Protein AF-A0A8J8N9Q5-F1 (afdb_monomer_lite)

Organism: Halteria grandinella (NCBI:txid5974)

Foldseek 3Di:
DDDDDDDPVPDDPDPVVVVCQQPDWDQDPQRDIGRSVCVVVCLVVVVRPPNVVVVVVVCVVVVQDPVNPPDPPPLAWAAAQVDGDTRAGLVRNLVCCVPPPAQDWAFARNLCPDPPRDRPDIDSGNNVCSVPVVVDDPVVVVPPPPPPVVVVVVVVCVVVPPD

Secondary structure (DSSP, 8-state):
---PPP-GGG----HHHHHHHHH-EEE-TTS-EEEGGGHHHHHHTS--HHHHHHHHHHHHHH---TTT------SS-B--TTSS---B-HHHHHHHHHHH-TT--EE-HHHHHSTT--TT-EES-HHHHHHHHSSS-HHHHTT--SSHHHHHHHHHHHHTT--

InterPro domains:
  IPR008598 Di19, zinc-binding domain [PF05605] (77-135)
  IPR013087 Zinc finger C2H2-type [PS50157] (78-106)
  IPR051438 RNF E3 ubiquitin-protein ligase [PTHR46016] (1-159)

Sequence (163 aa):
MCRIEYKEDQVVPDKDLLSAISSAVYKCQCSKTIPLADYNTHLESGQCTAHKAALQQAIKKVAVKPEEVKKTVNRSTFACPMCSEKNMERKGLLEHVRKKHKGKPAVCPICVVQAYGDPNYVSQNLSSHLDLRHKFDLDTVAQNDEGDDEQLNEAIMRSLGFK

Structure (mmCIF, N/CA/C/O backbone):
data_AF-A0A8J8N9Q5-F1
#
_entry.id   AF-A0A8J8N9Q5-F1
#
loop_
_atom_site.group_PDB
_atom_site.id
_atom_site.type_symbol
_atom_site.label_atom_id
_atom_site.label_alt_id
_atom_site.label_comp_id
_atom_site.label_asym_id
_atom_site.label_entity_id
_atom_site.label_seq_id
_atom_site.pdbx_PDB_ins_code
_atom_site.Cartn_x
_atom_site.Cartn_y
_atom_site.Cartn_z
_atom_site.occupancy
_atom_site.B_iso_or_equiv
_atom_site.auth_seq_id
_atom_site.auth_comp_id
_atom_site.auth_asym_id
_atom_site.auth_atom_id
_atom_site.pdbx_PDB_model_num
ATOM 1 N N . MET A 1 1 ? 40.426 -11.597 -1.210 1.00 47.84 1 MET A N 1
ATOM 2 C CA . MET A 1 1 ? 40.325 -10.127 -1.333 1.00 47.84 1 MET A CA 1
ATOM 3 C C . MET A 1 1 ? 40.394 -9.749 -2.809 1.00 47.84 1 MET A C 1
ATOM 5 O O . MET A 1 1 ? 41.490 -9.601 -3.319 1.00 47.84 1 MET A O 1
ATOM 9 N N . CYS A 1 2 ? 39.258 -9.644 -3.504 1.00 56.09 2 CYS A N 1
ATOM 10 C CA . CYS A 1 2 ? 39.184 -9.120 -4.881 1.00 56.09 2 CYS A CA 1
ATOM 11 C C . CYS A 1 2 ? 37.829 -8.426 -5.096 1.00 56.09 2 CYS A C 1
ATOM 13 O O . CYS A 1 2 ? 37.039 -8.839 -5.938 1.00 56.09 2 CYS A O 1
ATOM 15 N N . ARG A 1 3 ? 37.518 -7.399 -4.301 1.00 58.22 3 ARG A N 1
ATOM 16 C CA . ARG A 1 3 ? 36.407 -6.492 -4.606 1.00 58.22 3 ARG A CA 1
ATOM 17 C C . ARG A 1 3 ? 37.010 -5.103 -4.709 1.00 58.22 3 ARG A C 1
ATOM 19 O O . ARG A 1 3 ? 37.358 -4.506 -3.700 1.00 58.22 3 ARG A O 1
ATOM 26 N N . ILE A 1 4 ? 37.268 -4.680 -5.940 1.00 71.44 4 ILE A N 1
ATOM 27 C CA . ILE A 1 4 ? 37.736 -3.326 -6.223 1.00 71.44 4 ILE A CA 1
ATOM 28 C C . ILE A 1 4 ? 36.528 -2.418 -6.019 1.00 71.44 4 ILE A C 1
ATOM 30 O O . ILE A 1 4 ? 35.453 -2.690 -6.554 1.00 71.44 4 ILE A O 1
ATOM 34 N N . GLU A 1 5 ? 36.689 -1.390 -5.194 1.00 69.75 5 GLU A N 1
ATOM 35 C CA . GLU A 1 5 ? 35.635 -0.412 -4.953 1.00 69.75 5 GLU A CA 1
ATOM 36 C C . GLU A 1 5 ? 35.366 0.375 -6.238 1.00 69.75 5 GLU A C 1
ATOM 38 O O . GLU A 1 5 ? 36.285 0.915 -6.858 1.00 69.75 5 GLU A O 1
ATOM 43 N N . TYR A 1 6 ? 34.103 0.396 -6.660 1.00 76.56 6 TYR A N 1
ATOM 44 C CA . TYR A 1 6 ? 33.664 1.134 -7.838 1.00 76.56 6 TYR A CA 1
ATOM 45 C C . TYR A 1 6 ? 33.750 2.638 -7.555 1.00 76.56 6 TYR A C 1
ATOM 47 O O . TYR A 1 6 ? 33.108 3.135 -6.632 1.00 76.56 6 TYR A O 1
ATOM 55 N N . LYS A 1 7 ? 34.557 3.358 -8.341 1.00 78.19 7 LYS A N 1
ATOM 56 C CA . LYS A 1 7 ? 34.724 4.814 -8.253 1.00 78.19 7 LYS A CA 1
ATOM 57 C C . LYS A 1 7 ? 34.111 5.466 -9.489 1.00 78.19 7 LYS A C 1
ATOM 59 O O . LYS A 1 7 ? 34.678 5.355 -10.572 1.00 78.19 7 LYS A 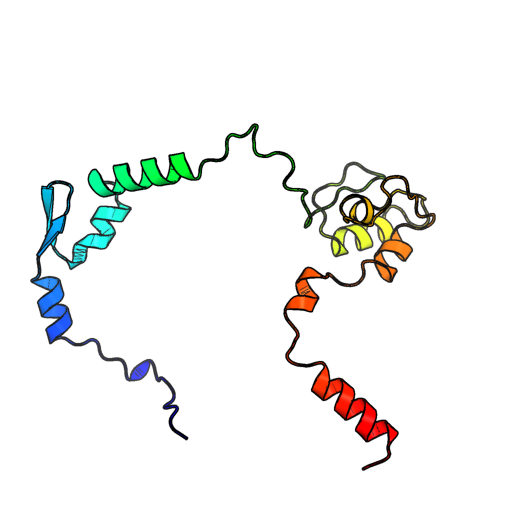O 1
ATOM 64 N N . GLU A 1 8 ? 32.984 6.160 -9.317 1.00 72.00 8 GLU A N 1
ATOM 65 C CA . GLU A 1 8 ? 32.259 6.850 -10.404 1.00 72.00 8 GLU A CA 1
ATOM 66 C C . GLU A 1 8 ? 33.138 7.837 -11.190 1.00 72.00 8 GLU A C 1
ATOM 68 O O . GLU A 1 8 ? 33.017 7.925 -12.406 1.00 72.00 8 GLU A O 1
ATOM 73 N N . ASP A 1 9 ? 34.084 8.505 -10.524 1.00 75.81 9 ASP A N 1
ATOM 74 C CA . ASP A 1 9 ? 35.013 9.476 -11.131 1.00 75.81 9 ASP A CA 1
ATOM 75 C C . ASP A 1 9 ? 35.962 8.864 -12.183 1.00 75.81 9 ASP A C 1
ATOM 77 O O . ASP A 1 9 ? 36.498 9.561 -13.040 1.00 75.81 9 ASP A O 1
ATOM 81 N N . GLN A 1 10 ? 36.152 7.541 -12.162 1.00 70.12 10 GLN A N 1
ATOM 82 C CA . GLN A 1 10 ? 37.011 6.832 -13.118 1.00 70.12 10 GLN A CA 1
ATOM 83 C C . GLN A 1 10 ? 36.242 6.274 -14.321 1.00 70.12 10 GLN A C 1
ATOM 85 O O . GLN A 1 10 ? 36.842 5.675 -15.217 1.00 70.12 10 GLN A O 1
ATOM 90 N N . VAL A 1 11 ? 34.921 6.460 -14.362 1.00 74.00 11 VAL A N 1
ATOM 91 C CA . VAL A 1 11 ? 34.073 5.976 -15.450 1.00 74.00 11 VAL A CA 1
ATOM 92 C C . VAL A 1 11 ? 34.104 6.987 -16.588 1.00 74.00 11 VAL A C 1
ATOM 94 O O . VAL A 1 11 ? 33.295 7.909 -16.668 1.00 74.00 11 VAL A O 1
ATOM 97 N N . VAL A 1 12 ? 35.064 6.810 -17.492 1.00 77.69 12 VAL A N 1
ATOM 98 C CA . VAL A 1 12 ? 35.107 7.565 -18.744 1.00 77.69 12 VAL A CA 1
ATOM 99 C C . VAL A 1 12 ? 34.248 6.865 -19.800 1.00 77.69 12 VAL A C 1
ATOM 101 O O . VAL A 1 12 ? 34.407 5.662 -20.017 1.00 77.69 12 VAL A O 1
ATOM 104 N N . PRO A 1 13 ? 33.328 7.577 -20.471 1.00 76.25 13 PRO A N 1
ATOM 105 C CA . PRO A 1 13 ? 32.555 6.983 -21.546 1.00 76.25 13 PRO A CA 1
ATOM 106 C C . PRO A 1 13 ? 33.467 6.659 -22.732 1.00 76.25 13 PRO A C 1
ATOM 108 O O . PRO A 1 13 ? 34.245 7.500 -23.194 1.00 76.25 13 PRO A O 1
ATOM 111 N N . ASP A 1 14 ? 33.356 5.428 -23.225 1.00 85.25 14 ASP A N 1
ATOM 112 C CA . ASP A 1 14 ? 34.148 4.952 -24.351 1.00 85.25 14 ASP A CA 1
ATOM 113 C C . ASP A 1 14 ? 33.739 5.689 -25.636 1.00 85.25 14 ASP A C 1
ATOM 115 O O . ASP A 1 14 ? 32.609 5.586 -26.120 1.00 85.25 14 ASP A O 1
ATOM 119 N N . LYS A 1 15 ? 34.658 6.508 -26.158 1.00 84.81 15 LYS A N 1
ATOM 120 C CA . LYS A 1 15 ? 34.389 7.388 -27.303 1.00 84.81 15 LYS A CA 1
ATOM 121 C C . LYS A 1 15 ? 34.159 6.609 -28.594 1.00 84.81 15 LYS A C 1
ATOM 123 O O . LYS A 1 15 ? 33.398 7.075 -29.440 1.00 84.81 15 LYS A O 1
ATOM 128 N N . ASP A 1 16 ? 34.804 5.455 -28.741 1.00 86.19 16 ASP A N 1
ATOM 129 C CA . ASP A 1 16 ? 34.664 4.607 -29.922 1.00 86.19 16 ASP A CA 1
ATOM 130 C C . ASP A 1 16 ? 33.277 3.953 -29.935 1.00 86.19 16 ASP A C 1
ATOM 132 O O . ASP A 1 16 ? 32.538 4.072 -30.913 1.00 86.19 16 ASP A O 1
ATOM 136 N N . LEU A 1 17 ? 32.845 3.418 -28.787 1.00 82.81 17 LEU A N 1
ATOM 137 C CA . LEU A 1 17 ? 31.501 2.881 -28.594 1.00 82.81 17 LEU A CA 1
ATOM 138 C C . LEU A 1 17 ? 30.411 3.943 -28.795 1.00 82.81 17 LEU A C 1
ATOM 140 O O . LEU A 1 17 ? 29.417 3.680 -29.472 1.00 82.81 17 LEU A O 1
ATOM 144 N N . LEU A 1 18 ? 30.581 5.151 -28.249 1.00 82.81 18 LEU A N 1
ATOM 145 C CA . LEU A 1 18 ? 29.629 6.248 -28.461 1.00 82.81 18 LEU A CA 1
ATOM 146 C C . LEU A 1 18 ? 29.538 6.654 -29.938 1.00 82.81 18 LEU A C 1
ATOM 148 O O . LEU A 1 18 ? 28.441 6.902 -30.441 1.00 82.81 18 LEU A O 1
ATOM 152 N N . SER A 1 19 ? 30.671 6.688 -30.643 1.00 83.38 19 SER A N 1
ATOM 153 C CA . SER A 1 19 ? 30.718 6.963 -32.082 1.00 83.38 19 SER A CA 1
ATOM 154 C C . SER A 1 19 ? 30.010 5.867 -32.888 1.00 83.38 19 SER A C 1
ATOM 156 O O . SER A 1 19 ? 29.210 6.162 -33.782 1.00 83.38 19 SER A O 1
ATOM 158 N N . ALA A 1 20 ? 30.226 4.600 -32.520 1.00 85.88 20 ALA A N 1
ATOM 159 C CA . ALA A 1 20 ? 29.567 3.453 -33.132 1.00 85.88 20 ALA A CA 1
ATOM 160 C C . ALA A 1 20 ? 28.046 3.471 -32.909 1.00 85.88 20 ALA A C 1
ATOM 162 O O . ALA A 1 20 ? 27.294 3.259 -33.857 1.00 85.88 20 ALA A O 1
ATOM 163 N N . ILE A 1 21 ? 27.575 3.788 -31.697 1.00 85.19 21 ILE A N 1
ATOM 164 C CA . ILE A 1 21 ? 26.140 3.911 -31.387 1.00 85.19 21 ILE A CA 1
ATOM 165 C C . ILE A 1 21 ? 25.509 5.084 -32.146 1.00 85.19 21 ILE A C 1
ATOM 167 O O . ILE A 1 21 ? 24.409 4.943 -32.677 1.00 85.19 21 ILE A O 1
ATOM 171 N N . SER A 1 22 ? 26.206 6.220 -32.234 1.00 82.38 22 SER A N 1
ATOM 172 C CA . SER A 1 22 ? 25.743 7.405 -32.972 1.00 82.38 22 SER A CA 1
ATOM 173 C C . SER A 1 22 ? 25.606 7.139 -34.476 1.00 82.38 22 SER A C 1
ATOM 175 O O . SER A 1 22 ? 24.668 7.602 -35.121 1.00 82.38 22 SER A O 1
ATOM 177 N N . SER A 1 23 ? 26.518 6.339 -35.032 1.00 85.50 23 SER A N 1
ATOM 178 C CA . SER A 1 23 ? 26.547 6.003 -36.461 1.00 85.50 23 SER A CA 1
ATOM 179 C C . SER A 1 23 ? 25.661 4.802 -36.821 1.00 85.50 23 SER A C 1
ATOM 181 O O . SER A 1 23 ? 25.362 4.579 -37.996 1.00 85.50 23 SER A O 1
ATOM 183 N N . ALA A 1 24 ? 25.252 4.001 -35.834 1.00 91.12 24 ALA A N 1
ATOM 184 C CA . ALA A 1 24 ? 24.448 2.807 -36.041 1.00 91.12 24 ALA A CA 1
ATOM 185 C C . ALA A 1 24 ? 22.968 3.141 -36.259 1.00 91.12 24 ALA A C 1
ATOM 187 O O . ALA A 1 24 ? 22.381 4.006 -35.607 1.00 91.12 24 ALA A O 1
ATOM 188 N N . VAL A 1 25 ? 22.332 2.378 -37.147 1.00 92.19 25 VAL A N 1
ATOM 189 C CA . VAL A 1 25 ? 20.894 2.462 -37.414 1.00 92.19 25 VAL A CA 1
ATOM 190 C C . VAL A 1 25 ? 20.191 1.186 -36.978 1.00 92.19 25 VAL A C 1
ATOM 192 O O . VAL A 1 25 ? 20.682 0.074 -37.172 1.00 92.19 25 VAL A O 1
ATOM 195 N N . TYR A 1 26 ? 19.004 1.350 -36.409 1.00 88.62 26 TYR A N 1
ATOM 196 C CA . TYR A 1 26 ? 18.135 0.278 -35.968 1.00 88.62 26 TYR A CA 1
ATOM 197 C C . TYR A 1 26 ? 16.901 0.175 -36.865 1.00 88.62 26 TYR A C 1
ATOM 199 O O . TYR A 1 26 ? 16.180 1.149 -37.102 1.00 88.62 26 TYR A O 1
ATOM 207 N N . LYS A 1 27 ? 16.628 -1.041 -37.342 1.00 90.62 27 LYS A N 1
ATOM 208 C CA . LYS A 1 27 ? 15.424 -1.354 -38.111 1.00 90.62 27 LYS A CA 1
ATOM 209 C C . LYS A 1 27 ? 14.361 -1.924 -37.181 1.00 90.62 27 LYS A C 1
ATOM 211 O O . LYS A 1 27 ? 14.454 -3.068 -36.742 1.00 90.62 27 LYS A O 1
ATOM 216 N N . CYS A 1 28 ? 13.331 -1.132 -36.910 1.00 86.44 28 CYS A N 1
ATOM 217 C CA . CYS A 1 28 ? 12.226 -1.551 -36.062 1.00 86.44 28 CYS A CA 1
ATOM 218 C C . CYS A 1 28 ? 11.223 -2.428 -36.832 1.00 86.44 28 CYS A C 1
ATOM 220 O O . CYS A 1 28 ? 11.001 -2.260 -38.032 1.00 86.44 28 CYS A O 1
ATOM 222 N N . GLN A 1 29 ? 10.523 -3.309 -36.113 1.00 85.94 29 GLN A N 1
ATOM 223 C CA . GLN A 1 29 ? 9.420 -4.127 -36.638 1.00 85.94 29 GLN A CA 1
ATOM 224 C C . GLN A 1 29 ? 8.222 -3.300 -37.137 1.00 85.94 29 GLN A C 1
ATOM 226 O O . GLN A 1 29 ? 7.377 -3.813 -37.864 1.00 85.94 29 GLN A O 1
ATOM 231 N N . CYS A 1 30 ? 8.154 -2.005 -36.804 1.00 84.69 30 CYS A N 1
ATOM 232 C CA . CYS A 1 30 ? 7.184 -1.075 -37.387 1.00 84.69 30 CYS A CA 1
ATOM 233 C C . CYS A 1 30 ? 7.560 -0.592 -38.806 1.00 84.69 30 CYS A C 1
ATOM 235 O O . CYS A 1 30 ? 6.901 0.296 -39.339 1.00 84.69 30 CYS A O 1
ATOM 237 N N . SER A 1 31 ? 8.602 -1.172 -39.416 1.00 86.00 31 SER A N 1
ATOM 238 C CA . SER A 1 31 ? 9.161 -0.828 -40.737 1.00 86.00 31 SER A CA 1
ATOM 239 C C . SER A 1 31 ? 9.876 0.527 -40.824 1.00 86.00 31 SER A C 1
ATOM 241 O O . SER A 1 31 ? 10.288 0.925 -41.910 1.00 86.00 31 SER A O 1
ATOM 243 N N . LYS A 1 32 ? 10.077 1.221 -39.696 1.00 86.00 32 LYS A N 1
ATOM 244 C CA . LYS A 1 32 ? 10.885 2.448 -39.626 1.00 86.00 32 LYS A CA 1
ATOM 245 C C . LYS A 1 32 ? 12.349 2.114 -39.344 1.00 86.00 32 LYS A C 1
ATOM 247 O O . LYS A 1 32 ? 12.646 1.287 -38.479 1.00 86.00 32 LYS A O 1
ATOM 252 N N . THR A 1 33 ? 13.241 2.801 -40.046 1.00 90.75 33 THR A N 1
ATOM 253 C CA . THR A 1 33 ? 14.677 2.824 -39.756 1.00 90.75 33 THR A CA 1
ATOM 254 C C . THR A 1 33 ? 14.972 4.096 -38.977 1.00 90.75 33 THR A C 1
ATOM 256 O O . THR A 1 33 ? 14.642 5.183 -39.447 1.00 90.75 33 THR A O 1
ATOM 259 N N . ILE A 1 34 ? 15.545 3.959 -37.787 1.00 89.62 34 ILE A N 1
ATOM 260 C CA . ILE A 1 34 ? 15.866 5.072 -36.886 1.00 89.62 34 ILE A CA 1
ATOM 261 C C . ILE A 1 34 ? 17.325 4.964 -36.433 1.00 89.62 34 ILE A C 1
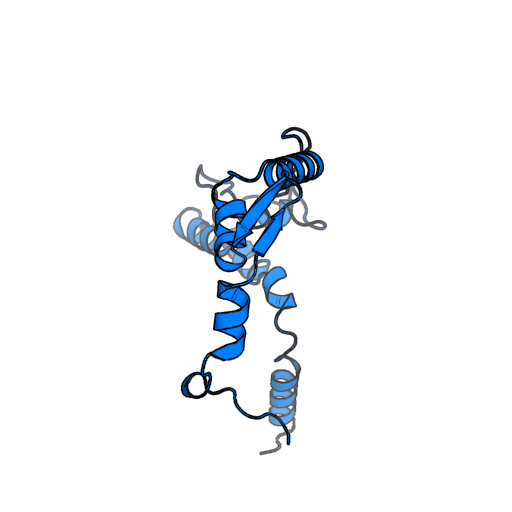ATOM 263 O O . ILE A 1 34 ? 17.858 3.854 -36.414 1.00 89.62 34 ILE A O 1
ATOM 267 N N . PRO A 1 35 ? 17.988 6.068 -36.062 1.00 91.00 35 PRO A N 1
ATOM 268 C CA . PRO A 1 35 ? 19.281 6.004 -35.390 1.00 91.00 35 PRO A CA 1
ATOM 269 C C . PRO A 1 35 ? 19.176 5.185 -34.101 1.00 91.00 35 PRO A C 1
ATOM 271 O O . PRO A 1 35 ? 18.159 5.243 -33.406 1.00 91.00 35 PRO A O 1
ATOM 274 N N . LEU A 1 36 ? 20.219 4.424 -33.765 1.00 88.75 36 LEU A N 1
ATOM 275 C CA . LEU A 1 36 ? 20.228 3.610 -32.548 1.00 88.75 36 LEU A CA 1
ATOM 276 C C . LEU A 1 36 ? 20.113 4.483 -31.285 1.00 88.75 36 LEU A C 1
ATOM 278 O O . LEU A 1 36 ? 19.460 4.078 -30.326 1.00 88.75 36 LEU A O 1
ATOM 282 N N . ALA A 1 37 ? 20.660 5.702 -31.318 1.00 87.00 37 ALA A N 1
ATOM 283 C CA . ALA A 1 37 ? 20.525 6.693 -30.250 1.00 87.00 37 ALA A CA 1
ATOM 284 C C . ALA A 1 37 ? 19.060 7.087 -29.956 1.00 87.00 37 ALA A C 1
ATOM 286 O O . ALA A 1 37 ? 18.698 7.292 -28.800 1.00 87.00 37 ALA A O 1
ATOM 287 N N . ASP A 1 38 ? 18.197 7.130 -30.977 1.00 89.38 38 ASP A N 1
ATOM 288 C CA . ASP A 1 38 ? 16.788 7.542 -30.866 1.00 89.38 38 ASP A CA 1
ATOM 289 C C . ASP A 1 38 ? 15.825 6.372 -30.607 1.00 89.38 38 ASP A C 1
ATOM 291 O O . ASP A 1 38 ? 14.602 6.546 -30.587 1.00 89.38 38 ASP A O 1
ATOM 295 N N . TYR A 1 39 ? 16.353 5.162 -30.408 1.00 89.38 39 TYR A N 1
ATOM 296 C CA . TYR A 1 39 ? 15.549 3.960 -30.202 1.00 89.38 39 TYR A CA 1
ATOM 297 C C . TYR A 1 39 ? 14.575 4.094 -29.023 1.00 89.38 39 TYR A C 1
ATOM 299 O O . TYR A 1 39 ? 13.385 3.826 -29.189 1.00 89.38 39 TYR A O 1
ATOM 307 N N . ASN A 1 40 ? 15.046 4.559 -27.861 1.00 90.19 40 ASN A N 1
ATOM 308 C CA . ASN A 1 40 ? 14.197 4.717 -26.673 1.00 90.19 40 ASN A CA 1
ATOM 309 C C . ASN A 1 40 ? 13.104 5.771 -26.906 1.00 90.19 40 ASN A C 1
ATOM 311 O O . ASN A 1 40 ? 11.922 5.480 -26.728 1.00 90.19 40 ASN A O 1
ATOM 315 N N . THR A 1 41 ? 13.467 6.927 -27.471 1.00 90.19 41 THR A N 1
ATOM 316 C CA . THR A 1 41 ? 12.525 7.993 -27.845 1.00 90.19 41 THR A CA 1
ATOM 317 C C . THR A 1 41 ? 11.447 7.497 -28.809 1.00 90.19 41 THR A C 1
ATOM 319 O O . THR A 1 41 ? 10.278 7.859 -28.688 1.00 90.19 41 THR A O 1
ATOM 322 N N . HIS A 1 42 ? 11.792 6.628 -29.759 1.00 89.44 42 HIS A N 1
ATOM 323 C CA . HIS A 1 42 ? 10.830 6.024 -30.679 1.00 89.44 42 HIS A CA 1
ATOM 324 C C . HIS A 1 42 ? 9.803 5.116 -29.974 1.00 89.44 42 HIS A C 1
ATOM 326 O O . HIS A 1 42 ? 8.637 5.073 -30.390 1.00 89.44 42 HIS A O 1
ATOM 332 N N . LEU A 1 43 ? 10.215 4.400 -28.920 1.00 87.88 43 LEU A N 1
ATOM 333 C CA . LEU A 1 43 ? 9.320 3.577 -28.103 1.00 87.88 43 LEU A CA 1
ATOM 334 C C . LEU A 1 43 ? 8.431 4.443 -27.201 1.00 87.88 43 LEU A C 1
ATOM 336 O O . LEU A 1 43 ? 7.211 4.266 -27.195 1.00 87.88 43 LEU A O 1
ATOM 340 N N . GLU A 1 44 ? 9.030 5.399 -26.492 1.00 86.81 44 GLU A N 1
ATOM 341 C CA . GLU A 1 44 ? 8.370 6.233 -25.479 1.00 86.81 44 GLU A CA 1
ATOM 342 C C . GLU A 1 44 ? 7.419 7.270 -26.087 1.00 86.81 44 GLU A C 1
ATOM 344 O O . GLU A 1 44 ? 6.329 7.501 -25.567 1.00 86.81 44 GLU A O 1
ATOM 349 N N . SER A 1 45 ? 7.765 7.844 -27.244 1.00 82.88 45 SER A N 1
ATOM 350 C CA . SER A 1 45 ? 6.915 8.813 -27.958 1.00 82.88 45 SER A CA 1
ATOM 351 C C . SER A 1 45 ? 5.638 8.199 -28.547 1.00 82.88 45 SER A C 1
ATOM 353 O O . SER A 1 45 ? 4.803 8.906 -29.115 1.00 82.88 45 SER A O 1
ATOM 355 N N . GLY A 1 46 ? 5.480 6.872 -28.475 1.00 79.25 46 GLY A N 1
ATOM 356 C CA . GLY A 1 46 ? 4.326 6.159 -29.022 1.00 79.25 46 GLY A CA 1
ATOM 357 C C . GLY A 1 46 ? 4.263 6.146 -30.556 1.00 79.25 46 GLY A C 1
ATOM 358 O O . GLY A 1 46 ? 3.260 5.704 -31.122 1.00 79.25 46 GLY A O 1
ATOM 359 N N . GLN A 1 47 ? 5.322 6.594 -31.243 1.00 78.12 47 GLN A N 1
ATOM 360 C CA . GLN A 1 47 ? 5.438 6.595 -32.706 1.00 78.12 47 GLN A CA 1
ATOM 361 C C . GLN A 1 47 ? 5.715 5.196 -33.292 1.00 78.12 47 GLN A C 1
ATOM 363 O O . GLN A 1 47 ? 5.647 5.011 -34.518 1.00 78.12 47 GLN A O 1
ATOM 368 N N . CYS A 1 48 ? 6.033 4.218 -32.439 1.00 87.94 48 CYS A N 1
ATOM 369 C CA . CYS A 1 48 ? 6.213 2.815 -32.791 1.00 87.94 48 CYS A CA 1
ATOM 370 C C . CYS A 1 48 ? 4.886 2.041 -32.761 1.00 87.94 48 CYS A C 1
ATOM 372 O O . CYS A 1 48 ? 4.368 1.697 -31.698 1.00 87.94 48 CYS A O 1
ATOM 374 N N . THR A 1 49 ? 4.348 1.695 -33.933 1.00 87.62 49 THR A N 1
ATOM 375 C CA . THR A 1 49 ? 3.110 0.900 -34.034 1.00 87.62 49 THR A CA 1
ATOM 376 C C . THR A 1 49 ? 3.296 -0.538 -33.549 1.00 87.62 49 THR A C 1
ATOM 378 O O . THR A 1 49 ? 2.402 -1.072 -32.895 1.00 87.62 49 THR A O 1
ATOM 381 N N . ALA A 1 50 ? 4.460 -1.145 -33.803 1.00 87.81 50 ALA A N 1
ATOM 382 C CA . ALA A 1 50 ? 4.780 -2.506 -33.369 1.00 87.81 50 ALA A CA 1
ATOM 383 C C . ALA A 1 50 ? 4.862 -2.613 -31.837 1.00 87.81 50 ALA A C 1
ATOM 385 O O . ALA A 1 50 ? 4.196 -3.458 -31.240 1.00 87.81 50 ALA A O 1
ATOM 386 N N . HIS A 1 51 ? 5.600 -1.706 -31.190 1.00 87.44 51 HIS A N 1
ATOM 387 C CA . HIS A 1 51 ? 5.710 -1.661 -29.732 1.00 87.44 51 HIS A CA 1
ATOM 388 C C . HIS A 1 51 ? 4.368 -1.328 -29.072 1.00 87.44 51 HIS A C 1
ATOM 390 O O . HIS A 1 51 ? 3.957 -2.007 -28.134 1.00 87.44 51 HIS A O 1
ATOM 396 N N . LYS A 1 52 ? 3.622 -0.356 -29.614 1.00 88.31 52 LYS A N 1
ATOM 397 C CA . LYS A 1 52 ? 2.283 -0.011 -29.119 1.00 88.31 52 LYS A CA 1
ATOM 398 C C . LYS A 1 52 ? 1.316 -1.194 -29.207 1.00 88.31 52 LYS A C 1
ATOM 400 O O . LYS A 1 52 ? 0.585 -1.452 -28.254 1.00 88.31 52 LYS A O 1
ATOM 405 N N . ALA A 1 53 ? 1.316 -1.933 -30.316 1.00 87.12 53 ALA A N 1
ATOM 406 C CA . ALA A 1 53 ? 0.476 -3.118 -30.479 1.00 87.12 53 ALA A CA 1
ATOM 407 C C . ALA A 1 53 ? 0.878 -4.253 -29.523 1.00 87.12 53 ALA A C 1
ATOM 409 O O . ALA A 1 53 ? 0.001 -4.920 -28.970 1.00 87.12 53 ALA A O 1
ATOM 410 N N . ALA A 1 54 ? 2.178 -4.463 -29.301 1.00 86.56 54 ALA A N 1
ATOM 411 C CA . ALA A 1 54 ? 2.680 -5.441 -28.338 1.00 86.56 54 ALA A CA 1
ATOM 412 C C . ALA A 1 54 ? 2.280 -5.073 -26.899 1.00 86.56 54 ALA A C 1
ATOM 414 O O . ALA A 1 54 ? 1.747 -5.912 -26.172 1.00 86.56 54 ALA A O 1
ATOM 415 N N . LEU A 1 55 ? 2.441 -3.802 -26.521 1.00 86.19 55 LEU A N 1
ATOM 416 C CA . LEU A 1 55 ? 2.063 -3.294 -25.205 1.00 86.19 55 LEU A CA 1
ATOM 417 C C . LEU A 1 55 ? 0.551 -3.405 -24.973 1.00 86.19 55 LEU A C 1
ATOM 419 O O . LEU A 1 55 ? 0.125 -3.894 -23.934 1.00 86.19 55 LEU A O 1
ATOM 423 N N . GLN A 1 56 ? -0.279 -3.041 -25.956 1.00 85.25 56 GLN A N 1
ATOM 424 C CA . GLN A 1 56 ? -1.736 -3.187 -25.855 1.00 85.25 56 GLN A CA 1
ATOM 425 C C . GLN A 1 56 ? -2.173 -4.645 -25.680 1.00 85.25 56 GLN A C 1
ATOM 427 O O . GLN A 1 56 ? -3.106 -4.925 -24.929 1.00 85.25 56 GLN A O 1
ATOM 432 N N . GLN A 1 57 ? -1.514 -5.583 -26.361 1.00 84.44 57 GLN A N 1
ATOM 433 C CA . GLN A 1 57 ? -1.785 -7.010 -26.190 1.00 84.44 57 GLN A CA 1
ATOM 434 C C . GLN A 1 57 ? -1.359 -7.506 -24.807 1.00 84.44 57 GLN A C 1
ATOM 436 O O . GLN A 1 57 ? -2.104 -8.259 -24.184 1.00 84.44 57 GLN A O 1
ATOM 441 N N . ALA A 1 58 ? -0.201 -7.070 -24.306 1.00 84.00 58 ALA A N 1
ATOM 442 C CA . ALA A 1 58 ? 0.254 -7.397 -22.959 1.00 84.00 58 ALA A CA 1
ATOM 443 C C . ALA A 1 58 ? -0.704 -6.842 -21.894 1.00 84.00 58 ALA A C 1
ATOM 445 O O . ALA A 1 58 ? -1.142 -7.587 -21.020 1.00 84.00 58 ALA A O 1
ATOM 446 N N . ILE A 1 59 ? -1.125 -5.580 -22.030 1.00 82.50 59 ILE A N 1
ATOM 447 C CA . ILE A 1 59 ? -2.113 -4.957 -21.142 1.00 82.50 59 ILE A CA 1
ATOM 448 C C . ILE A 1 59 ? -3.412 -5.758 -21.158 1.00 82.50 59 ILE A C 1
ATOM 450 O O . ILE A 1 59 ? -3.914 -6.080 -20.097 1.00 82.50 59 ILE A O 1
ATOM 454 N N . LYS A 1 60 ? -3.937 -6.161 -22.322 1.00 81.56 60 LYS A N 1
ATOM 455 C CA . LYS A 1 60 ? -5.162 -6.982 -22.392 1.00 81.56 60 LYS A CA 1
ATOM 456 C C . LYS A 1 60 ? -5.035 -8.342 -21.697 1.00 81.56 60 LYS A C 1
ATOM 458 O O . LYS A 1 60 ? -6.031 -8.836 -21.186 1.00 81.56 60 LYS A O 1
ATOM 463 N N . LYS A 1 61 ? -3.845 -8.950 -21.691 1.00 77.06 61 LYS A N 1
ATOM 464 C CA . LYS A 1 61 ? -3.592 -10.240 -21.024 1.00 77.06 61 LYS A CA 1
ATOM 465 C C . LYS A 1 61 ? -3.488 -10.111 -19.503 1.00 77.06 61 LYS A C 1
ATOM 467 O O . LYS A 1 61 ? -3.802 -11.064 -18.803 1.00 77.06 61 LYS A O 1
ATOM 472 N N . VAL A 1 62 ? -3.038 -8.956 -19.011 1.00 70.38 62 VAL A N 1
ATOM 473 C CA . VAL A 1 62 ? -2.854 -8.673 -17.574 1.00 70.38 62 VAL A CA 1
ATOM 474 C C . VAL A 1 62 ? -4.017 -7.852 -16.997 1.00 70.38 62 VAL A C 1
ATOM 476 O O . VAL A 1 62 ? -4.175 -7.770 -15.783 1.00 70.38 62 VAL A O 1
ATOM 479 N N . ALA A 1 63 ? -4.855 -7.257 -17.848 1.00 64.62 63 ALA A N 1
ATOM 480 C CA . ALA A 1 63 ? -6.030 -6.495 -17.457 1.00 64.62 63 ALA A CA 1
ATOM 481 C C . ALA A 1 63 ? -7.031 -7.417 -16.762 1.00 64.62 63 ALA A C 1
ATOM 483 O O . ALA A 1 63 ? -7.811 -8.129 -17.392 1.00 64.62 63 ALA A O 1
ATOM 484 N N . VAL A 1 64 ? -7.001 -7.377 -15.436 1.00 60.19 64 VAL A N 1
ATOM 485 C CA . VAL A 1 64 ? -8.005 -8.004 -14.589 1.00 60.19 64 VAL A CA 1
ATOM 486 C C . VAL A 1 64 ? -9.313 -7.242 -14.795 1.00 60.19 64 VAL A C 1
ATOM 488 O O . VAL A 1 64 ? -9.347 -6.014 -14.675 1.00 60.19 64 VAL A O 1
ATOM 491 N N . LYS A 1 65 ? -10.399 -7.945 -15.133 1.00 59.62 65 LYS A N 1
ATOM 492 C CA . LYS A 1 65 ? -11.726 -7.322 -15.216 1.00 59.62 65 LYS A CA 1
ATOM 493 C C . LYS A 1 65 ? -12.080 -6.728 -13.844 1.00 59.62 65 LYS A C 1
ATOM 495 O O . LYS A 1 65 ? -11.803 -7.376 -12.836 1.00 59.62 65 LYS A O 1
ATOM 500 N N . PRO A 1 66 ? -12.732 -5.553 -13.758 1.00 57.22 66 PRO A N 1
ATOM 501 C CA . PRO A 1 66 ? -13.101 -4.939 -12.473 1.00 57.22 66 PRO A CA 1
ATOM 502 C C . PRO A 1 66 ? -13.959 -5.858 -11.579 1.00 57.22 66 PRO A C 1
ATOM 504 O O . PRO A 1 66 ? -13.915 -5.771 -10.358 1.00 57.22 66 PRO A O 1
ATOM 507 N N . GLU A 1 67 ? -14.684 -6.788 -12.192 1.00 55.84 67 GLU A N 1
ATOM 508 C CA . GLU A 1 67 ? -15.506 -7.829 -11.564 1.00 55.84 67 GLU A CA 1
ATOM 509 C C . GLU A 1 67 ? -14.703 -9.049 -11.050 1.00 55.84 67 GLU A C 1
ATOM 511 O O . GLU A 1 67 ? -15.167 -9.767 -10.162 1.00 55.84 67 GLU A O 1
ATOM 516 N N . GLU A 1 68 ? -13.470 -9.246 -11.533 1.00 53.56 68 GLU A N 1
ATOM 517 C CA . GLU A 1 68 ? -12.508 -10.258 -11.063 1.00 53.56 68 GLU A CA 1
ATOM 518 C C . GLU A 1 68 ? -11.496 -9.699 -10.052 1.00 53.56 68 GLU A C 1
ATOM 520 O O . GLU A 1 68 ? -10.749 -10.464 -9.442 1.00 53.56 68 GLU A O 1
ATOM 525 N N . VAL A 1 69 ? -11.553 -8.393 -9.752 1.00 53.38 69 VAL A N 1
ATOM 526 C CA . VAL A 1 69 ? -10.987 -7.796 -8.526 1.00 53.38 69 VAL A CA 1
ATOM 527 C C . VAL A 1 69 ? -11.844 -8.228 -7.322 1.00 53.38 69 VAL A C 1
ATOM 529 O O . VAL A 1 69 ? -12.328 -7.439 -6.512 1.00 53.38 69 VAL A O 1
ATOM 532 N N . LYS A 1 70 ? -12.094 -9.534 -7.200 1.00 49.97 70 LYS A N 1
ATOM 533 C CA . LYS A 1 70 ? -12.686 -10.144 -6.019 1.00 49.97 70 LYS A CA 1
ATOM 534 C C . LYS A 1 70 ? -11.682 -9.990 -4.890 1.00 49.97 70 LYS A C 1
ATOM 536 O O . L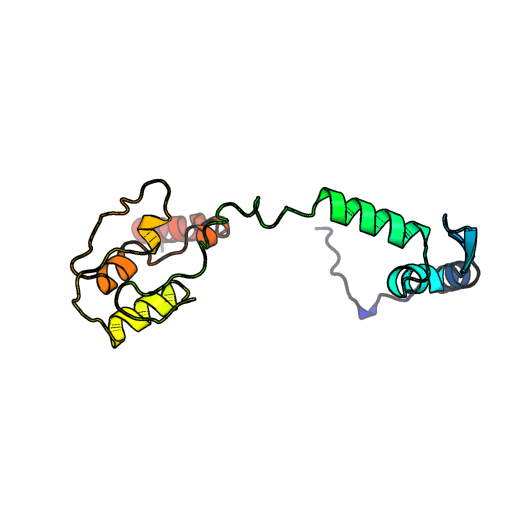YS A 1 70 ? -10.738 -10.762 -4.785 1.00 49.97 70 LYS A O 1
ATOM 541 N N . LYS A 1 71 ? -11.935 -9.001 -4.031 1.00 50.94 71 LYS A N 1
ATOM 542 C CA . LYS A 1 71 ? -11.348 -8.873 -2.693 1.00 50.94 71 LYS A CA 1
ATOM 543 C C . LYS A 1 71 ? -9.837 -9.127 -2.682 1.00 50.94 71 LYS A C 1
ATOM 545 O O . LYS A 1 71 ? -9.370 -10.041 -2.003 1.00 50.94 71 LYS A O 1
ATOM 550 N N . THR A 1 72 ? -9.047 -8.265 -3.319 1.00 49.25 72 THR A N 1
ATOM 551 C CA . THR A 1 72 ? -7.745 -7.981 -2.708 1.00 49.25 72 THR A CA 1
ATOM 552 C C . THR A 1 72 ? -8.073 -7.394 -1.340 1.00 49.25 72 THR A C 1
ATOM 554 O O . THR A 1 72 ? -8.459 -6.230 -1.230 1.00 49.25 72 THR A O 1
ATOM 557 N N . VAL A 1 73 ? -8.093 -8.248 -0.315 1.00 56.75 73 VAL A N 1
ATOM 558 C CA . VAL A 1 73 ? -8.329 -7.828 1.061 1.00 56.75 73 VAL A CA 1
ATOM 559 C C . VAL A 1 73 ? -7.267 -6.780 1.330 1.00 56.75 73 VAL A C 1
ATOM 561 O O . VAL A 1 73 ? -6.080 -7.084 1.240 1.00 56.75 73 VAL A O 1
ATOM 564 N N . ASN A 1 74 ? -7.683 -5.536 1.549 1.00 63.06 74 ASN A N 1
ATOM 565 C CA . ASN A 1 74 ? -6.744 -4.489 1.895 1.00 63.06 74 ASN A CA 1
ATOM 566 C C . ASN A 1 74 ? -6.145 -4.875 3.255 1.00 63.06 74 ASN A C 1
ATOM 568 O O . ASN A 1 74 ? -6.838 -4.854 4.269 1.00 63.06 74 ASN A O 1
ATOM 572 N N . ARG A 1 75 ? -4.892 -5.341 3.239 1.00 66.19 75 ARG A N 1
ATOM 573 C CA . ARG A 1 75 ? -4.159 -5.781 4.435 1.00 66.19 75 ARG A CA 1
ATOM 574 C C . ARG A 1 75 ? -3.359 -4.649 5.075 1.00 66.19 75 ARG A C 1
ATOM 576 O O . ARG A 1 75 ? -2.791 -4.846 6.142 1.00 66.19 75 ARG A O 1
ATOM 583 N N . SER A 1 76 ? -3.315 -3.486 4.431 1.00 71.38 76 SER A N 1
ATOM 584 C CA . SER A 1 76 ? -2.422 -2.385 4.797 1.00 71.38 76 SER A CA 1
ATOM 585 C C . SER A 1 76 ? -3.166 -1.238 5.477 1.00 71.38 76 SER A C 1
ATOM 587 O O . SER A 1 76 ? -2.596 -0.542 6.315 1.00 71.38 76 SER A O 1
ATOM 589 N N . THR A 1 77 ? -4.443 -1.042 5.146 1.00 84.88 77 THR A N 1
ATOM 590 C CA . THR A 1 77 ? -5.277 0.023 5.694 1.00 84.88 77 THR A CA 1
ATOM 591 C C . THR A 1 77 ? -6.597 -0.511 6.239 1.00 84.88 77 THR A C 1
ATOM 593 O O . THR A 1 77 ? -7.244 -1.393 5.676 1.00 84.88 77 THR A O 1
ATOM 596 N N . PHE A 1 78 ? -7.006 0.057 7.371 1.00 87.19 78 PHE A N 1
ATOM 597 C CA . PHE A 1 78 ? -8.147 -0.377 8.162 1.00 87.19 78 PHE A CA 1
ATOM 598 C C . PHE A 1 78 ? -9.125 0.779 8.375 1.00 87.19 78 PHE A C 1
ATOM 600 O O . PHE A 1 78 ? -8.755 1.958 8.370 1.00 87.19 78 PHE A O 1
ATOM 607 N N . ALA A 1 79 ? -10.397 0.435 8.557 1.00 88.62 79 ALA A N 1
ATOM 608 C CA . ALA A 1 79 ? -11.434 1.373 8.962 1.00 88.62 79 ALA A CA 1
ATOM 609 C C . ALA A 1 79 ? -11.681 1.273 10.468 1.00 88.62 79 ALA A C 1
ATOM 611 O O . ALA A 1 79 ? -11.606 0.183 11.042 1.00 88.62 79 ALA A O 1
ATOM 612 N N . CYS A 1 80 ? -11.995 2.401 11.104 1.00 90.38 80 CYS A N 1
ATOM 613 C CA . CYS A 1 80 ? -12.395 2.386 12.501 1.00 90.38 80 CYS A CA 1
ATOM 614 C C . CYS A 1 80 ? -13.805 1.777 12.628 1.00 90.38 80 CYS A C 1
ATOM 616 O O . CYS A 1 80 ? -14.730 2.240 11.966 1.00 90.38 80 CYS A O 1
ATOM 618 N N . PRO A 1 81 ? -14.020 0.776 13.498 1.00 87.94 81 PRO A N 1
ATOM 619 C CA . PRO A 1 81 ? -15.343 0.174 13.697 1.00 87.94 81 PRO A CA 1
ATOM 620 C C . PRO A 1 81 ? -16.322 1.079 14.466 1.00 87.94 81 PRO A C 1
ATOM 622 O O . PRO A 1 81 ? -17.499 0.754 14.578 1.00 87.94 81 PRO A O 1
ATOM 625 N N . MET A 1 82 ? -15.844 2.191 15.036 1.00 87.81 82 MET A N 1
ATOM 626 C CA . MET A 1 82 ? -16.621 3.074 15.916 1.00 87.81 82 MET A CA 1
ATOM 627 C C . MET A 1 82 ? -16.916 4.447 15.304 1.00 87.81 82 MET A C 1
ATOM 629 O O . MET A 1 82 ? -17.695 5.208 15.880 1.00 87.81 82 MET A O 1
ATOM 633 N N . CYS A 1 83 ? -16.296 4.793 14.174 1.00 90.75 83 CYS A N 1
ATOM 634 C CA . CYS A 1 83 ? -16.490 6.079 13.510 1.00 90.75 83 CYS A CA 1
ATOM 635 C C . CYS A 1 83 ? -16.286 5.971 11.993 1.00 90.75 83 CYS A C 1
ATOM 637 O O . CYS A 1 83 ? -15.941 4.920 11.463 1.00 90.75 83 CYS A O 1
ATOM 639 N N . SER A 1 84 ? -16.498 7.079 11.285 1.00 88.19 84 SER A N 1
ATOM 640 C CA . SER A 1 84 ? -16.417 7.128 9.821 1.00 88.19 84 SER A CA 1
ATOM 641 C C . SER A 1 84 ? -14.987 7.277 9.277 1.00 88.19 84 SER A C 1
ATOM 643 O O . SER A 1 84 ? -14.830 7.415 8.063 1.00 88.19 84 SER A O 1
ATOM 645 N N . GLU A 1 85 ? -13.954 7.265 10.131 1.00 88.94 85 GLU A N 1
ATOM 646 C CA . GLU A 1 85 ? -12.553 7.328 9.695 1.00 88.94 85 GLU A CA 1
ATOM 647 C C . GLU A 1 85 ? -12.110 6.000 9.058 1.00 88.94 85 GLU A C 1
ATOM 649 O O . GLU A 1 85 ? -12.363 4.905 9.571 1.00 88.94 85 GLU A O 1
ATOM 654 N N . LYS A 1 86 ? -11.456 6.105 7.898 1.00 87.88 86 LYS A N 1
ATOM 655 C CA . LYS A 1 86 ? -11.044 4.986 7.040 1.00 87.88 86 LYS A CA 1
ATOM 656 C C . LYS A 1 86 ? -9.613 5.200 6.558 1.00 87.88 86 LYS A C 1
ATOM 658 O O . LYS A 1 86 ? -9.083 6.299 6.672 1.00 87.88 86 LYS A O 1
ATOM 663 N N . ASN A 1 87 ? -9.037 4.168 5.944 1.00 86.69 87 ASN A N 1
ATOM 664 C CA . ASN A 1 87 ? -7.694 4.197 5.356 1.00 86.69 87 ASN A CA 1
ATOM 665 C C . ASN A 1 87 ? -6.575 4.456 6.375 1.00 86.69 87 ASN A C 1
ATOM 667 O O . ASN A 1 87 ? -5.583 5.105 6.065 1.00 86.69 87 ASN A O 1
ATOM 671 N N . MET A 1 88 ? -6.731 3.947 7.594 1.00 85.94 88 MET A N 1
ATOM 672 C CA . MET A 1 88 ? -5.734 4.107 8.643 1.00 85.94 88 MET A CA 1
ATOM 673 C C . MET A 1 88 ? -4.780 2.922 8.607 1.00 85.94 88 MET A C 1
ATOM 675 O O . MET A 1 88 ? -5.215 1.772 8.650 1.00 85.94 88 MET A O 1
ATOM 679 N N . GLU A 1 89 ? -3.481 3.180 8.567 1.00 85.12 89 GLU A N 1
ATOM 680 C CA . GLU A 1 89 ? -2.493 2.149 8.877 1.00 85.12 89 GLU A CA 1
ATOM 681 C C . GLU A 1 89 ? -2.674 1.662 10.325 1.00 85.12 89 GLU A C 1
ATOM 683 O O . GLU A 1 89 ? -3.241 2.362 11.168 1.00 85.12 89 GLU A O 1
ATOM 688 N N . ARG A 1 90 ? -2.165 0.474 10.652 1.00 81.00 90 ARG A N 1
ATOM 689 C CA . ARG A 1 90 ? -2.287 -0.113 11.997 1.00 81.00 90 ARG A CA 1
ATOM 690 C C . ARG A 1 90 ? -1.885 0.857 13.121 1.00 81.00 90 ARG A C 1
ATOM 692 O O . ARG A 1 90 ? -2.619 0.988 14.101 1.00 81.00 90 ARG A O 1
ATOM 699 N N . LYS A 1 91 ? -0.727 1.519 13.000 1.00 84.94 91 LYS A N 1
ATOM 700 C CA . LYS A 1 91 ? -0.232 2.468 14.013 1.00 84.94 91 LYS A CA 1
ATOM 701 C C . LYS A 1 91 ? -1.182 3.660 14.155 1.00 84.94 91 LYS A C 1
ATOM 703 O O . LYS A 1 91 ? -1.534 4.036 15.272 1.00 84.94 91 LYS A O 1
ATOM 708 N N . GLY A 1 92 ? -1.663 4.179 13.025 1.00 88.44 92 GLY A N 1
ATOM 709 C CA . GLY A 1 92 ? -2.685 5.220 12.970 1.00 88.44 92 GLY A CA 1
ATOM 710 C C . GLY A 1 92 ? -3.995 4.790 13.632 1.00 88.44 92 GLY A C 1
ATOM 711 O O . GLY A 1 92 ? -4.549 5.545 14.428 1.00 88.44 92 GLY A O 1
ATOM 712 N N . LEU A 1 93 ? -4.454 3.557 13.390 1.00 89.06 93 LEU A N 1
ATOM 713 C CA . LEU A 1 93 ? -5.641 2.991 14.033 1.00 89.06 93 LEU A CA 1
ATOM 714 C C . LEU A 1 93 ? -5.457 2.890 15.555 1.00 89.06 93 LEU A C 1
ATOM 716 O O . LEU A 1 93 ? -6.349 3.290 16.303 1.00 89.06 93 LEU A O 1
ATOM 720 N N . LEU A 1 94 ? -4.303 2.408 16.030 1.00 88.62 94 LEU A N 1
ATOM 721 C CA . LEU A 1 94 ? -3.994 2.331 17.461 1.00 88.62 94 LEU A CA 1
ATOM 722 C C . LEU A 1 94 ? -4.036 3.716 18.121 1.00 88.62 94 LEU A C 1
ATOM 724 O O . LEU A 1 94 ? -4.701 3.891 19.146 1.00 88.62 94 LEU A O 1
ATOM 728 N N . GLU A 1 95 ? -3.358 4.707 17.538 1.00 90.12 95 GLU A N 1
ATOM 729 C CA . GLU A 1 95 ? -3.361 6.075 18.059 1.00 90.12 95 GLU A CA 1
ATOM 730 C C . GLU A 1 95 ? -4.756 6.704 18.040 1.00 90.12 95 GLU A C 1
ATOM 732 O O . GLU A 1 95 ? -5.162 7.337 19.019 1.00 90.12 95 GLU A O 1
ATOM 737 N N . HIS A 1 96 ? -5.509 6.509 16.959 1.00 91.62 96 HIS A N 1
ATOM 738 C CA . HIS A 1 96 ? -6.872 7.009 16.831 1.00 91.62 96 HIS A CA 1
ATOM 739 C C . HIS A 1 96 ? -7.790 6.414 17.898 1.00 91.62 96 HIS A C 1
ATOM 741 O O . HIS A 1 96 ? -8.448 7.162 18.623 1.00 91.62 96 HIS A O 1
ATOM 747 N N . VAL A 1 97 ? -7.794 5.087 18.064 1.00 89.25 97 VAL A N 1
ATOM 748 C CA . VAL A 1 97 ? -8.630 4.421 19.073 1.00 89.25 97 VAL A CA 1
ATOM 749 C C . VAL A 1 97 ? -8.227 4.869 20.478 1.00 89.25 97 VAL A C 1
ATOM 751 O O . VAL A 1 97 ? -9.097 5.160 21.299 1.00 89.25 97 VAL A O 1
ATOM 754 N N . ARG A 1 98 ? -6.924 5.012 20.751 1.00 89.69 98 ARG A N 1
ATOM 755 C CA . ARG A 1 98 ? -6.414 5.505 22.040 1.00 89.69 98 ARG A CA 1
ATOM 756 C C . ARG A 1 98 ? -6.884 6.935 22.345 1.00 89.69 98 ARG A C 1
ATOM 758 O O . ARG A 1 98 ? -7.206 7.220 23.496 1.00 89.69 98 ARG A O 1
ATOM 765 N N . LYS A 1 99 ? -6.946 7.818 21.338 1.00 89.81 99 LYS A N 1
ATOM 766 C CA . LYS A 1 99 ? -7.350 9.231 21.485 1.00 89.81 99 LYS A CA 1
ATOM 767 C C . LYS A 1 99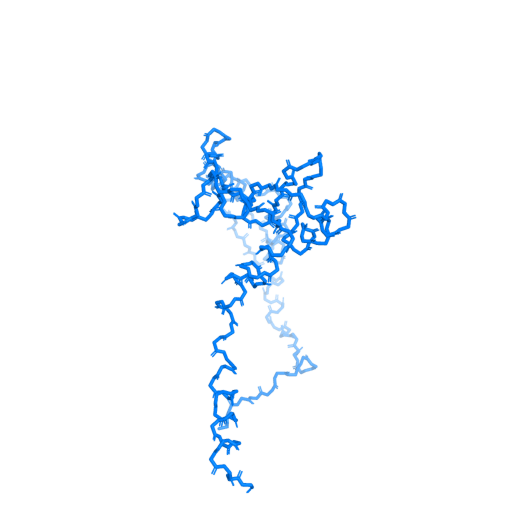 ? -8.870 9.435 21.503 1.00 89.81 99 LYS A C 1
ATOM 769 O O . LYS A 1 99 ? -9.360 10.250 22.277 1.00 89.81 99 LYS A O 1
ATOM 774 N N . LYS A 1 100 ? -9.619 8.734 20.646 1.00 87.94 100 LYS A N 1
ATOM 775 C CA . LYS A 1 100 ? -11.051 8.993 20.384 1.00 87.94 100 LYS A CA 1
ATOM 776 C C . LYS A 1 100 ? -11.998 7.970 21.015 1.00 87.94 100 LYS A C 1
ATOM 778 O O . LYS A 1 100 ? -13.171 8.276 21.233 1.00 87.94 100 LYS A O 1
ATOM 783 N N . HIS A 1 101 ? -11.523 6.759 21.308 1.00 86.50 101 HIS A N 1
ATOM 784 C CA . HIS A 1 101 ? -12.375 5.611 21.640 1.00 86.50 101 HIS A CA 1
ATOM 785 C C . HIS A 1 101 ? -11.836 4.754 22.799 1.00 86.50 101 HIS A C 1
ATOM 787 O O . HIS A 1 101 ? -12.039 3.539 22.844 1.00 86.50 101 HIS A O 1
ATOM 793 N N . LYS A 1 102 ? -11.155 5.387 23.760 1.00 80.94 102 LYS A N 1
ATOM 794 C CA . LYS A 1 102 ? -10.561 4.716 24.922 1.00 80.94 102 LYS A CA 1
ATOM 795 C C . LYS A 1 102 ? -11.606 3.882 25.682 1.00 80.94 102 LYS A C 1
ATOM 797 O O . LYS A 1 102 ? -12.617 4.416 26.126 1.00 80.94 102 LYS A O 1
ATOM 802 N N . GLY A 1 103 ? -11.335 2.585 25.843 1.00 76.12 103 GLY A N 1
ATOM 803 C CA . GLY A 1 103 ? -12.158 1.671 26.646 1.00 76.12 103 GLY A CA 1
ATOM 804 C C . GLY A 1 103 ? -13.493 1.250 26.021 1.00 76.12 103 GLY A C 1
ATOM 805 O O . GLY A 1 103 ? -14.350 0.749 26.742 1.00 76.12 103 GLY A O 1
ATOM 806 N N . LYS A 1 104 ? -13.697 1.456 24.713 1.00 78.25 104 LYS A N 1
ATOM 807 C CA . LYS A 1 104 ? -14.904 0.980 24.025 1.00 78.25 104 LYS A CA 1
ATOM 808 C C . LYS A 1 104 ? -14.712 -0.429 23.447 1.00 78.25 104 LYS A C 1
ATOM 810 O O . LYS A 1 104 ? -13.664 -0.685 22.839 1.00 78.25 104 LYS A O 1
ATOM 815 N N . PRO A 1 105 ? -15.719 -1.314 23.583 1.00 84.50 105 PRO A N 1
ATOM 816 C CA . PRO A 1 105 ? -15.685 -2.628 22.971 1.00 84.50 105 PRO A CA 1
ATOM 817 C C . PRO A 1 105 ? -15.926 -2.524 21.464 1.00 84.50 105 PRO A C 1
ATOM 819 O O . PRO A 1 105 ? -16.856 -1.848 21.024 1.00 84.50 105 PRO A O 1
ATOM 822 N N . ALA A 1 106 ? -15.092 -3.189 20.670 1.00 88.31 106 ALA A N 1
ATOM 823 C CA . ALA A 1 106 ? -15.224 -3.208 19.218 1.00 88.31 106 ALA A CA 1
ATOM 824 C C . ALA A 1 106 ? -14.546 -4.438 18.601 1.00 88.31 106 ALA A C 1
ATOM 826 O O . ALA A 1 106 ? -13.603 -5.000 19.165 1.00 88.31 106 ALA A O 1
ATOM 827 N N . VAL A 1 107 ? -15.021 -4.834 17.419 1.00 88.88 107 VAL A N 1
ATOM 828 C CA . VAL A 1 107 ? -14.381 -5.877 16.608 1.00 88.88 107 VAL A CA 1
ATOM 829 C C . VAL A 1 107 ? -13.042 -5.362 16.087 1.00 88.88 107 VAL A C 1
ATOM 831 O O . VAL A 1 107 ? -12.943 -4.220 15.636 1.00 88.88 107 VAL A O 1
ATOM 834 N N . CYS A 1 108 ? -12.001 -6.194 16.147 1.00 88.81 108 CYS A N 1
ATOM 835 C CA . CYS A 1 108 ? -10.696 -5.837 15.601 1.00 88.81 108 CYS A CA 1
ATOM 836 C C . CYS A 1 108 ? -10.696 -6.000 14.069 1.00 88.81 108 CYS A C 1
ATOM 838 O O . CYS A 1 108 ? -10.776 -7.134 13.591 1.00 88.81 108 CYS A O 1
ATOM 840 N N . PRO A 1 109 ? -10.548 -4.917 13.279 1.00 87.31 109 PRO A N 1
ATOM 841 C CA . PRO A 1 109 ? -10.554 -5.015 11.817 1.00 87.31 109 PRO A CA 1
ATOM 842 C C . PRO A 1 109 ? -9.339 -5.781 11.269 1.00 87.31 109 PRO A C 1
ATOM 844 O O . PRO A 1 109 ? -9.394 -6.284 10.152 1.00 87.31 109 PRO A O 1
ATOM 847 N N . ILE A 1 110 ? -8.262 -5.903 12.056 1.00 84.94 110 ILE A N 1
ATOM 848 C CA . ILE A 1 110 ? -7.064 -6.669 11.692 1.00 84.94 110 ILE A CA 1
ATOM 849 C C . ILE A 1 110 ? -7.316 -8.171 11.860 1.00 84.94 110 ILE A C 1
ATOM 851 O O . ILE A 1 110 ? -6.989 -8.944 10.967 1.00 84.94 110 ILE A O 1
ATOM 855 N N . CYS A 1 111 ? -7.956 -8.598 12.954 1.00 86.31 111 CYS A N 1
ATOM 856 C CA . CYS A 1 111 ? -8.302 -10.010 13.146 1.00 86.31 111 CYS A CA 1
ATOM 857 C C . CYS A 1 111 ? -9.256 -10.516 12.061 1.00 86.31 111 CYS A C 1
ATOM 859 O O . CYS A 1 111 ? -9.067 -11.616 11.563 1.00 86.31 111 CYS A O 1
ATOM 861 N N . VAL A 1 112 ? -10.227 -9.699 11.641 1.00 85.31 112 VAL A N 1
ATOM 862 C CA . VAL A 1 112 ? -11.202 -10.070 10.596 1.00 85.31 112 VAL A CA 1
ATOM 863 C C . VAL A 1 112 ? -10.524 -10.434 9.269 1.00 85.31 112 VAL A C 1
ATOM 865 O O . VAL A 1 112 ? -11.041 -11.257 8.518 1.00 85.31 112 VAL A O 1
ATOM 868 N N . VAL A 1 113 ? -9.372 -9.828 8.963 1.00 78.69 113 VAL A N 1
ATOM 869 C CA . VAL A 1 113 ? -8.638 -10.094 7.716 1.00 78.69 113 VAL A CA 1
ATOM 870 C C . VAL A 1 113 ? -7.589 -11.203 7.845 1.00 78.69 113 VAL A C 1
ATOM 872 O O . VAL A 1 113 ? -7.008 -11.604 6.835 1.00 78.69 113 VAL A O 1
ATOM 875 N N . GLN A 1 114 ? -7.327 -11.711 9.054 1.00 77.75 114 GLN A N 1
ATOM 876 C CA . GLN A 1 114 ? -6.381 -12.805 9.279 1.00 77.75 114 GLN A CA 1
ATOM 877 C C . GLN A 1 114 ? -7.030 -14.168 9.019 1.00 77.75 114 GLN A C 1
ATOM 879 O O . GLN A 1 114 ? -8.169 -14.406 9.402 1.00 77.75 114 GLN A O 1
ATOM 884 N N . ALA A 1 115 ? -6.275 -15.099 8.423 1.00 76.44 115 ALA A N 1
ATOM 885 C CA . ALA A 1 115 ? -6.771 -16.435 8.065 1.00 76.44 115 ALA A CA 1
ATOM 886 C C . ALA A 1 115 ? -7.248 -17.269 9.272 1.00 76.44 115 ALA A C 1
ATOM 888 O O . ALA A 1 115 ? -8.082 -18.153 9.121 1.00 76.44 115 ALA A O 1
ATOM 889 N N . TYR A 1 116 ? -6.716 -16.980 10.460 1.00 77.50 116 TYR A N 1
ATOM 890 C CA . TYR A 1 116 ? -7.033 -17.637 11.732 1.00 77.50 116 TYR A CA 1
ATOM 891 C C . TYR A 1 116 ? -7.752 -16.702 12.719 1.00 77.50 116 TYR A C 1
ATOM 893 O O . TYR A 1 116 ? -7.852 -17.012 13.905 1.00 77.50 116 TYR A O 1
ATOM 901 N N . GLY A 1 117 ? -8.188 -15.523 12.269 1.00 77.25 117 GLY A N 1
ATOM 902 C CA . GLY A 1 117 ? -8.905 -14.580 13.117 1.00 77.25 117 GLY A CA 1
ATOM 903 C C . GLY A 1 117 ? -10.404 -14.860 13.134 1.00 77.25 117 GLY A C 1
ATOM 904 O O . GLY A 1 117 ? -10.987 -15.251 12.125 1.00 77.25 117 GLY A O 1
ATOM 905 N N . ASP A 1 118 ? -11.036 -14.645 14.287 1.00 80.44 118 ASP A N 1
ATOM 906 C CA . ASP A 1 118 ? -12.487 -14.747 14.413 1.00 80.44 118 ASP A CA 1
ATOM 907 C C . ASP A 1 118 ? -13.147 -13.400 14.046 1.00 80.44 118 ASP A C 1
ATOM 909 O O . ASP A 1 118 ? -12.830 -12.377 14.664 1.00 80.44 118 ASP A O 1
ATOM 913 N N . PRO A 1 119 ? -14.053 -13.358 13.050 1.00 82.12 119 PRO A N 1
ATOM 914 C CA . PRO A 1 119 ? -14.670 -12.114 12.592 1.00 82.12 119 PRO A CA 1
ATOM 915 C C . PRO A 1 119 ? -15.730 -11.555 13.551 1.00 82.12 119 PRO A C 1
ATOM 917 O O . PRO A 1 119 ? -16.118 -10.396 13.415 1.00 82.12 119 PRO A O 1
ATOM 920 N N . ASN A 1 120 ? -16.198 -12.354 14.512 1.00 83.94 120 ASN A N 1
ATOM 921 C CA . ASN A 1 120 ? -17.191 -11.959 15.509 1.00 83.94 120 ASN A CA 1
ATOM 922 C C . ASN A 1 120 ? -16.545 -11.586 16.851 1.00 83.94 120 ASN A C 1
ATOM 924 O O . ASN A 1 120 ? -17.243 -11.182 17.784 1.00 83.94 120 ASN A O 1
ATOM 928 N N . TYR A 1 121 ? -15.221 -11.696 16.966 1.00 83.44 121 TYR A N 1
ATOM 929 C CA . TYR A 1 121 ? -14.507 -11.396 18.191 1.00 83.44 121 TYR A CA 1
ATOM 930 C C . TYR A 1 121 ? -14.540 -9.898 18.493 1.00 83.44 121 TYR A C 1
ATOM 932 O O . TYR A 1 121 ? -13.917 -9.072 17.818 1.00 83.44 121 TYR A O 1
ATOM 940 N N . VAL A 1 122 ? -15.243 -9.556 19.570 1.00 86.06 122 VAL A N 1
ATOM 941 C CA . VAL A 1 122 ? -15.303 -8.203 20.119 1.00 86.06 122 VAL A CA 1
ATOM 942 C C . VAL A 1 122 ? -14.281 -8.088 21.243 1.00 86.06 122 VAL A C 1
ATOM 944 O O . VAL A 1 122 ? -14.423 -8.703 22.301 1.00 86.06 122 VAL A O 1
ATOM 947 N N . SER A 1 123 ? -13.257 -7.261 21.043 1.00 86.00 123 SER A N 1
ATOM 948 C CA . SER A 1 123 ? -12.336 -6.919 22.123 1.00 86.00 123 SER A CA 1
ATOM 949 C C . SER A 1 123 ? -12.999 -5.909 23.051 1.00 86.00 123 SER A C 1
ATOM 951 O O . SER A 1 123 ? -13.487 -4.883 22.583 1.00 86.00 123 SER A O 1
ATOM 953 N N . GLN A 1 124 ? -12.962 -6.151 24.365 1.00 87.00 124 GLN A N 1
ATOM 954 C CA . GLN A 1 124 ? -13.426 -5.185 25.371 1.00 87.00 124 GLN A CA 1
ATOM 955 C C . GLN A 1 124 ? -12.595 -3.894 25.369 1.00 87.00 124 GLN A C 1
ATOM 957 O O . GLN A 1 124 ? -13.099 -2.823 25.696 1.00 87.00 124 GLN A O 1
ATOM 962 N N . ASN A 1 125 ? -11.320 -3.990 24.984 1.00 88.12 125 ASN A N 1
ATOM 963 C CA . ASN A 1 125 ? -10.433 -2.847 24.841 1.00 88.12 125 ASN A CA 1
ATOM 964 C C . ASN A 1 125 ? -9.620 -2.986 23.555 1.00 88.12 125 ASN A C 1
ATOM 966 O O . ASN A 1 125 ? -8.545 -3.596 23.527 1.00 88.12 125 ASN A O 1
ATOM 970 N N . LEU A 1 126 ? -10.144 -2.396 22.479 1.00 87.44 126 LEU A N 1
ATOM 971 C CA . LEU A 1 126 ? -9.516 -2.473 21.164 1.00 87.44 126 LEU A CA 1
ATOM 972 C C . LEU A 1 126 ? -8.098 -1.876 21.165 1.00 87.44 126 LEU A C 1
ATOM 974 O O . LEU A 1 126 ? -7.209 -2.447 20.545 1.00 87.44 126 LEU A O 1
ATOM 978 N N . SER A 1 127 ? -7.847 -0.786 21.902 1.00 88.44 127 SER A N 1
ATOM 979 C CA . SER A 1 127 ? -6.510 -0.173 21.948 1.00 88.44 127 SER A CA 1
ATOM 980 C C . SER A 1 127 ? -5.455 -1.088 22.573 1.00 88.44 127 SER A C 1
ATOM 982 O O . SER A 1 127 ? -4.389 -1.262 21.993 1.00 88.44 127 SER A O 1
ATOM 984 N N . SER A 1 128 ? -5.758 -1.721 23.709 1.00 88.56 128 SER A N 1
ATOM 985 C CA . SER A 1 128 ? -4.842 -2.676 24.346 1.00 88.56 128 SER A CA 1
ATOM 986 C C . SER A 1 128 ? -4.664 -3.939 23.507 1.00 88.56 128 SER A C 1
ATOM 988 O O . SER A 1 128 ? -3.565 -4.473 23.423 1.00 88.56 128 SER A O 1
ATOM 990 N N . HIS A 1 129 ? -5.724 -4.401 22.842 1.00 89.38 129 HIS A N 1
ATOM 991 C CA . HIS A 1 129 ? -5.646 -5.546 21.940 1.00 89.38 129 HIS A CA 1
ATOM 992 C C . HIS A 1 129 ? -4.729 -5.274 20.737 1.00 89.38 129 HIS A C 1
ATOM 994 O O . HIS A 1 129 ? -3.872 -6.100 20.432 1.00 89.38 129 HIS A O 1
ATOM 1000 N N . LEU A 1 130 ? -4.869 -4.115 20.085 1.00 86.81 130 LEU A N 1
ATOM 1001 C CA . LEU A 1 130 ? -3.995 -3.698 18.984 1.00 86.81 130 LEU A CA 1
ATOM 1002 C C . LEU A 1 130 ? -2.531 -3.583 19.441 1.00 86.81 130 LEU A C 1
ATOM 1004 O O . LEU A 1 130 ? -1.639 -4.053 18.741 1.00 86.81 130 LEU A O 1
ATOM 1008 N N . ASP A 1 131 ? -2.294 -3.018 20.627 1.00 87.00 131 ASP A N 1
ATOM 1009 C CA . ASP A 1 131 ? -0.954 -2.847 21.205 1.00 87.00 131 ASP A CA 1
ATOM 1010 C C . ASP A 1 131 ? -0.284 -4.186 21.564 1.00 87.00 131 ASP A C 1
ATOM 1012 O O . ASP A 1 131 ? 0.914 -4.334 21.368 1.00 87.00 131 ASP A O 1
ATOM 1016 N N . LEU A 1 132 ? -1.045 -5.186 22.027 1.00 85.94 132 LEU A N 1
ATOM 1017 C CA . LEU A 1 132 ? -0.503 -6.489 22.441 1.00 85.94 132 LEU A CA 1
ATOM 1018 C C . LEU A 1 132 ? -0.415 -7.515 21.303 1.00 85.94 132 LEU A C 1
ATOM 1020 O O . LEU A 1 132 ? 0.561 -8.254 21.214 1.00 85.94 132 LEU A O 1
ATOM 1024 N N . ARG A 1 133 ? -1.444 -7.609 20.453 1.00 83.94 133 ARG A N 1
ATOM 1025 C CA . ARG A 1 133 ? -1.567 -8.668 19.428 1.00 83.94 133 ARG A CA 1
ATOM 1026 C C . ARG A 1 133 ? -1.148 -8.218 18.042 1.00 83.94 133 ARG A C 1
ATOM 1028 O O . ARG A 1 133 ? -0.844 -9.056 17.200 1.00 83.94 133 ARG A O 1
ATOM 1035 N N . HIS A 1 134 ? -1.123 -6.912 17.811 1.00 84.19 134 HIS A N 1
ATOM 1036 C CA . HIS A 1 134 ? -0.773 -6.347 16.520 1.00 84.19 134 HIS A CA 1
ATOM 1037 C C . HIS A 1 134 ? 0.408 -5.387 16.606 1.00 84.19 134 HIS A C 1
ATOM 1039 O O . HIS A 1 134 ? 0.640 -4.694 15.636 1.00 84.19 134 HIS A O 1
ATOM 1045 N N . LYS A 1 135 ? 1.193 -5.362 17.692 1.00 76.88 135 LYS A N 1
ATOM 1046 C CA . LYS A 1 135 ? 2.355 -4.464 17.838 1.00 76.88 135 LYS A CA 1
ATOM 1047 C C . LYS A 1 135 ? 3.303 -4.460 16.633 1.00 76.88 135 LYS A C 1
ATOM 1049 O O . LYS A 1 135 ? 3.818 -3.408 16.268 1.00 76.88 135 LYS A O 1
ATOM 1054 N N . PHE A 1 136 ? 3.520 -5.635 16.047 1.00 69.31 136 PHE A N 1
ATOM 1055 C CA . PHE A 1 136 ? 4.471 -5.867 14.966 1.00 69.31 136 PHE A CA 1
ATOM 1056 C C . PHE A 1 136 ? 3.745 -6.322 13.702 1.00 69.31 136 PHE A C 1
ATOM 1058 O O . PHE A 1 136 ? 2.738 -7.034 13.769 1.00 69.31 136 PHE A O 1
ATOM 1065 N N . ASP A 1 137 ? 4.245 -5.887 12.549 1.00 63.28 137 ASP A N 1
ATOM 1066 C CA . ASP A 1 137 ? 3.765 -6.371 11.264 1.00 63.28 137 ASP A CA 1
ATOM 1067 C C . ASP A 1 137 ? 4.543 -7.631 10.874 1.00 63.28 137 ASP A C 1
ATOM 1069 O O . ASP A 1 137 ? 5.767 -7.581 10.779 1.00 63.28 137 ASP A O 1
ATOM 1073 N N . LEU A 1 138 ? 3.852 -8.752 10.647 1.00 54.91 138 LEU A N 1
ATOM 1074 C CA . LEU A 1 138 ? 4.479 -9.993 10.170 1.00 54.91 138 LEU A CA 1
ATOM 1075 C C . LEU A 1 138 ? 5.146 -9.824 8.790 1.00 54.91 138 LEU A C 1
ATOM 1077 O O . LEU A 1 138 ? 6.067 -10.568 8.479 1.00 54.91 138 LEU A O 1
ATOM 1081 N N . ASP A 1 139 ? 4.743 -8.825 8.004 1.00 52.09 139 ASP A N 1
ATOM 1082 C CA . ASP A 1 139 ? 5.356 -8.440 6.726 1.00 52.09 139 ASP A CA 1
ATOM 1083 C C . ASP A 1 139 ? 6.721 -7.751 6.922 1.00 52.09 139 ASP A C 1
ATOM 1085 O O . ASP A 1 139 ? 7.580 -7.811 6.051 1.00 52.09 139 ASP A O 1
ATOM 1089 N N . THR A 1 140 ? 6.971 -7.167 8.103 1.00 50.53 140 THR A N 1
ATOM 1090 C CA . THR A 1 140 ? 8.273 -6.557 8.449 1.00 50.53 140 THR A CA 1
ATOM 1091 C C . THR A 1 140 ? 9.248 -7.520 9.129 1.00 50.53 140 THR A C 1
ATOM 1093 O O . THR A 1 140 ? 10.454 -7.279 9.113 1.00 50.53 140 THR A O 1
ATOM 1096 N N . VAL A 1 141 ? 8.762 -8.621 9.717 1.00 50.44 141 VAL A N 1
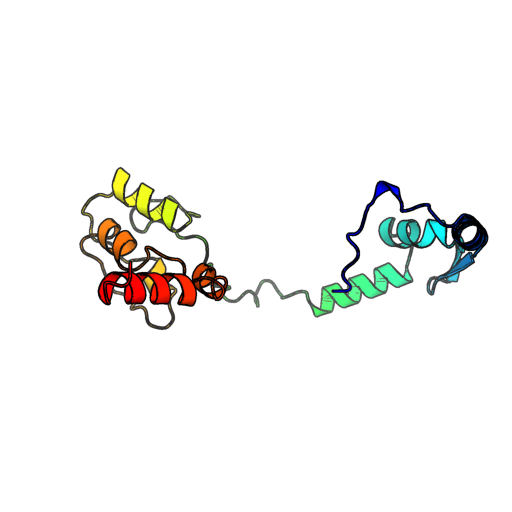ATOM 1097 C CA . VAL A 1 141 ? 9.642 -9.602 10.386 1.00 50.44 141 VAL A CA 1
ATOM 1098 C C . VAL A 1 141 ? 10.324 -10.523 9.371 1.00 50.44 141 VAL A C 1
ATOM 1100 O O . VAL A 1 141 ? 11.448 -10.946 9.596 1.00 50.44 141 VAL A O 1
ATOM 1103 N N . ALA A 1 142 ? 9.713 -10.758 8.205 1.00 49.75 142 ALA A N 1
ATOM 1104 C CA . ALA A 1 142 ? 10.296 -11.593 7.149 1.00 49.75 142 ALA A CA 1
ATOM 1105 C C . ALA A 1 142 ? 11.493 -10.951 6.407 1.00 49.75 142 ALA A C 1
ATOM 1107 O O . ALA A 1 142 ? 12.003 -11.539 5.457 1.00 49.75 142 ALA A O 1
ATOM 1108 N N . GLN A 1 143 ? 11.935 -9.754 6.811 1.00 48.12 143 GLN A N 1
ATOM 1109 C CA . GLN A 1 143 ? 13.112 -9.074 6.252 1.00 48.12 143 GLN A CA 1
ATOM 1110 C C . GLN A 1 143 ? 14.237 -8.833 7.270 1.00 48.12 143 GLN A C 1
ATOM 1112 O O . GLN A 1 143 ? 15.165 -8.093 6.970 1.00 48.12 143 GLN A O 1
ATOM 1117 N N . ASN A 1 144 ? 14.188 -9.442 8.458 1.00 48.66 144 ASN A N 1
ATOM 1118 C CA . ASN A 1 144 ? 15.266 -9.325 9.444 1.00 48.66 144 ASN A CA 1
ATOM 1119 C C . ASN A 1 144 ? 15.812 -10.707 9.827 1.00 48.66 144 ASN A C 1
ATOM 1121 O O . ASN A 1 144 ? 15.820 -11.063 10.993 1.00 48.66 144 ASN A O 1
ATOM 1125 N N . ASP A 1 145 ? 16.289 -11.475 8.845 1.00 49.81 145 ASP A N 1
ATOM 1126 C CA . ASP A 1 145 ? 17.061 -12.709 9.089 1.00 49.81 145 ASP A CA 1
ATOM 1127 C C . ASP A 1 145 ? 18.541 -12.407 9.438 1.00 49.81 145 ASP A C 1
ATOM 1129 O O . ASP A 1 145 ? 19.346 -13.311 9.608 1.00 49.81 145 ASP A O 1
ATOM 1133 N N . GLU A 1 146 ? 18.936 -11.130 9.541 1.00 54.38 146 GLU A N 1
ATOM 1134 C CA . GLU A 1 146 ? 20.348 -10.721 9.666 1.00 54.38 146 GLU A CA 1
ATOM 1135 C C . GLU A 1 146 ? 20.715 -10.104 11.033 1.00 54.38 146 GLU A C 1
ATOM 1137 O O . GLU A 1 146 ? 21.683 -9.354 11.133 1.00 54.38 146 GLU A O 1
ATOM 1142 N N . GLY A 1 147 ? 19.982 -10.401 12.114 1.00 53.34 147 GLY A N 1
ATOM 1143 C CA . GLY A 1 147 ? 20.318 -9.830 13.433 1.00 53.34 147 GLY A CA 1
ATOM 1144 C C . GLY A 1 147 ? 19.863 -10.581 14.684 1.00 53.34 147 GLY A C 1
ATOM 1145 O O . GLY A 1 147 ? 20.176 -10.133 15.791 1.00 53.34 147 GLY A O 1
ATOM 1146 N N . ASP A 1 148 ? 19.146 -11.697 14.551 1.00 60.22 148 ASP A N 1
ATOM 1147 C CA . ASP A 1 148 ? 18.635 -12.433 15.714 1.00 60.22 148 ASP A CA 1
ATOM 1148 C C . ASP A 1 148 ? 19.711 -13.319 16.366 1.00 60.22 148 ASP A C 1
ATOM 1150 O O . ASP A 1 148 ? 19.757 -13.426 17.594 1.00 60.22 148 ASP A O 1
ATOM 1154 N N . ASP A 1 149 ? 20.641 -13.873 15.578 1.00 64.00 149 ASP A N 1
ATOM 1155 C CA . ASP A 1 149 ? 21.733 -14.711 16.093 1.00 64.00 149 ASP A CA 1
ATOM 1156 C C . ASP A 1 149 ? 22.756 -13.912 16.914 1.00 64.00 149 ASP A C 1
ATOM 1158 O O . ASP A 1 149 ? 23.219 -14.382 17.953 1.00 64.00 149 ASP A O 1
ATOM 1162 N N . GLU A 1 150 ? 23.082 -12.682 16.503 1.00 68.88 150 GLU A N 1
ATOM 1163 C CA . GLU A 1 150 ? 24.019 -11.810 17.228 1.00 68.88 150 GLU A CA 1
ATOM 1164 C C . GLU A 1 150 ? 23.429 -11.376 18.580 1.00 68.88 150 GLU A C 1
ATOM 1166 O O . GLU A 1 150 ? 24.107 -11.422 19.608 1.00 68.88 150 GLU A O 1
ATOM 1171 N N . GLN A 1 151 ? 22.137 -11.029 18.609 1.00 66.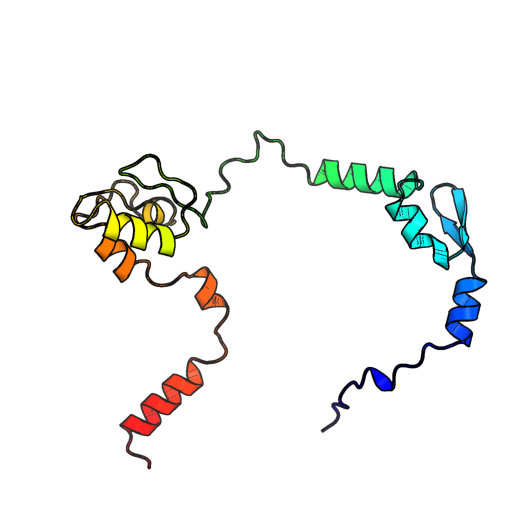50 151 GLN A N 1
ATOM 1172 C CA . GLN A 1 151 ? 21.450 -10.652 19.848 1.00 66.50 151 GLN A CA 1
ATOM 1173 C C . GLN A 1 151 ? 21.247 -11.842 20.790 1.00 66.50 151 GLN A C 1
ATOM 1175 O O . GLN A 1 151 ? 21.368 -11.691 22.009 1.00 66.50 151 GLN A O 1
ATOM 1180 N N . LEU A 1 152 ? 20.981 -13.034 20.250 1.00 75.00 152 LEU A N 1
ATOM 1181 C CA . LEU A 1 152 ? 20.907 -14.257 21.043 1.00 75.00 152 LEU A CA 1
ATOM 1182 C C . LEU A 1 152 ? 22.282 -14.628 21.614 1.00 75.00 152 LEU A C 1
ATOM 1184 O O . LEU A 1 152 ? 22.387 -14.960 22.796 1.00 75.00 152 LEU A O 1
ATOM 1188 N N . ASN A 1 153 ? 23.343 -14.514 20.814 1.00 73.44 153 ASN A N 1
ATOM 1189 C CA . ASN A 1 153 ? 24.707 -14.789 21.251 1.00 73.44 153 ASN A CA 1
ATOM 1190 C C . ASN A 1 153 ? 25.186 -13.775 22.307 1.00 73.44 153 ASN A C 1
ATOM 1192 O O . ASN A 1 153 ? 25.763 -14.175 23.316 1.00 73.44 153 ASN A O 1
ATOM 1196 N N . GLU A 1 154 ? 24.876 -12.482 22.156 1.00 75.50 154 GLU A N 1
ATOM 1197 C CA . GLU A 1 154 ? 25.166 -11.463 23.175 1.00 75.50 154 GLU A CA 1
ATOM 1198 C C . GLU A 1 154 ? 24.441 -11.766 24.495 1.00 75.50 154 GLU A C 1
ATOM 1200 O O . GLU A 1 154 ? 25.038 -11.695 25.576 1.00 75.50 154 GLU A O 1
ATOM 1205 N N . ALA A 1 155 ? 23.163 -12.151 24.424 1.00 78.12 155 ALA A N 1
ATOM 1206 C CA . ALA A 1 155 ? 22.381 -12.507 25.603 1.00 78.12 155 ALA A CA 1
ATOM 1207 C C . ALA A 1 155 ? 22.949 -13.750 26.314 1.00 78.12 155 ALA A C 1
ATOM 1209 O O . ALA A 1 155 ? 23.013 -13.783 27.549 1.00 78.12 155 ALA A O 1
ATOM 1210 N N . ILE A 1 156 ? 23.414 -14.748 25.556 1.00 78.12 156 ILE A N 1
ATOM 1211 C CA . ILE A 1 156 ? 24.058 -15.957 26.089 1.00 78.12 156 ILE A CA 1
ATOM 1212 C C . ILE A 1 156 ? 25.411 -15.615 26.731 1.00 78.12 156 ILE A C 1
ATOM 1214 O O . ILE A 1 156 ? 25.657 -16.012 27.869 1.00 78.12 156 ILE A O 1
ATOM 1218 N N . MET A 1 157 ? 26.254 -14.819 26.069 1.00 77.81 157 MET A N 1
ATOM 1219 C CA . MET A 1 157 ? 27.568 -14.392 26.576 1.00 77.81 157 MET A CA 1
ATOM 1220 C C . MET A 1 157 ? 27.450 -13.600 27.885 1.00 77.81 157 MET A C 1
ATOM 1222 O O . MET A 1 157 ? 28.166 -13.878 28.850 1.00 77.81 157 MET A O 1
ATOM 1226 N N . ARG A 1 158 ? 26.479 -12.679 27.967 1.00 73.75 158 ARG A N 1
ATOM 1227 C CA . ARG A 1 158 ? 26.164 -11.931 29.197 1.00 73.75 158 ARG A CA 1
ATOM 1228 C C . ARG A 1 158 ? 25.650 -12.821 30.325 1.00 73.75 158 ARG A C 1
ATOM 1230 O O . ARG A 1 158 ? 25.952 -12.557 31.487 1.00 73.75 158 ARG A O 1
ATOM 1237 N N . SER A 1 159 ? 24.895 -13.867 29.997 1.00 73.88 159 SER A N 1
ATOM 1238 C CA . SER A 1 159 ? 24.329 -14.801 30.981 1.00 73.88 159 SER A CA 1
ATOM 1239 C C . SER A 1 159 ? 25.359 -15.802 31.506 1.00 73.88 159 SER A C 1
ATOM 1241 O O . SER A 1 159 ? 25.292 -16.204 32.664 1.00 73.88 159 SER A O 1
ATOM 1243 N N . LEU A 1 160 ? 26.335 -16.179 30.677 1.00 77.19 160 LEU A N 1
ATOM 1244 C CA . LEU A 1 160 ? 27.424 -17.082 31.054 1.00 77.19 160 LEU A CA 1
ATOM 1245 C C . LEU A 1 160 ? 28.571 -16.367 31.790 1.00 77.19 160 LEU A C 1
ATOM 1247 O O . LEU A 1 160 ? 29.508 -17.023 32.237 1.00 77.19 160 LEU A O 1
ATOM 1251 N N . GLY A 1 161 ? 28.491 -15.042 31.959 1.00 63.31 161 GLY A N 1
ATOM 1252 C CA . GLY A 1 161 ? 29.433 -14.269 32.771 1.00 63.31 161 GLY A CA 1
ATOM 1253 C C . GLY A 1 161 ? 30.838 -14.151 32.178 1.00 63.31 161 GLY A C 1
ATOM 1254 O O . GLY A 1 161 ? 31.770 -13.812 32.909 1.00 63.31 161 GLY A O 1
ATOM 1255 N N . PHE A 1 162 ? 31.010 -14.403 30.878 1.00 56.50 162 PHE A N 1
ATOM 1256 C CA . PHE A 1 162 ? 32.264 -14.094 30.199 1.00 56.50 162 PHE A CA 1
ATOM 1257 C C . PHE A 1 162 ? 32.350 -12.580 29.995 1.00 56.50 162 PHE A C 1
ATOM 1259 O O . PHE A 1 162 ? 31.446 -11.960 29.435 1.00 56.50 162 PHE A O 1
ATOM 1266 N N . LYS A 1 163 ? 33.412 -11.992 30.539 1.00 49.78 163 LYS A N 1
ATOM 1267 C CA . LYS A 1 163 ? 33.690 -10.558 30.542 1.00 49.78 163 LYS A CA 1
ATOM 1268 C C . LYS A 1 163 ? 34.788 -10.239 29.542 1.00 49.78 163 LYS A C 1
ATOM 1270 O O . LYS A 1 163 ? 35.720 -11.069 29.448 1.00 49.78 163 LYS A O 1
#

pLDDT: mean 78.12, std 12.68, range [47.84, 92.19]

Radius of gyration: 28.5 Å; chains: 1; bounding box: 58×27×74 Å